Protein AF-A0A149R042-F1 (afdb_monomer_lite)

Organism: NCBI:txid2724927

Sequence (167 aa):
MSKTQLSFFDTSALGGGSNTLFWGDLPGDRALDEAASLAKEAAAAPVVAPKIDFRLCSTRDLSQGWKARARDNLAAIRLLTELETDGRNATPSEQALLAKFTGFGAGELANSLFPRPGEAFRQGWEEIGVQLETLTSQQERAGLARATQYAHYTPELIVHALWDLVA

Foldseek 3Di:
DDDPDDDPPPPPDDDDDDPQPPPHDDVCPCVVVVVVVVVVVVVVPQPADDDDDAACPDFLCADPDDLSLLVLQLQLLQLVVVCVVSVHDDDNVNVSSVVSNLAQLPPVSLPQQDPDVPDAGPPPCNVSNVSVPVSDDPVVVVVSNVCNVVDDDDDRVVVVVVSVVVD

Secondary structure (DSSP, 8-state):
-------TT--TTS-SS-TTTTT-S-TTTTHHHHHHHHHHHHHHS------------S---PPSSHHHHHHHHHHHHHHHHHHHHHT-PPPHHHHHHHTT---S-SHHHHHHHSPPTTPPPPTT-HHHHHHHHHHS-HHHHHHHHHHGGG--PPPHHHHHHHHHTT-

pLDDT: mean 83.0, std 16.41, range [38.72, 98.44]

Radius of gyration: 29.03 Å; chains: 1; bounding box: 67×46×81 Å

Structure (mmCIF, N/CA/C/O backbone):
data_AF-A0A149R042-F1
#
_entry.id   AF-A0A149R042-F1
#
loop_
_atom_site.group_PDB
_atom_site.id
_atom_site.type_symbol
_atom_site.label_atom_id
_atom_site.label_alt_id
_atom_site.label_comp_id
_atom_site.label_asym_id
_atom_site.label_entity_id
_atom_site.label_seq_id
_atom_site.pdbx_PDB_ins_code
_atom_site.Cartn_x
_atom_site.Cartn_y
_atom_site.Cartn_z
_atom_site.occupancy
_atom_site.B_iso_or_equiv
_atom_site.auth_seq_id
_atom_site.auth_comp_id
_atom_site.auth_asym_id
_atom_site.auth_atom_id
_atom_site.pdbx_PDB_model_num
ATOM 1 N N . MET A 1 1 ? -42.465 -27.366 -50.076 1.00 38.72 1 MET A N 1
ATOM 2 C CA . MET A 1 1 ? -41.591 -27.745 -51.208 1.00 38.72 1 MET A CA 1
ATOM 3 C C . MET A 1 1 ? -40.876 -26.485 -51.672 1.00 38.72 1 MET A C 1
ATOM 5 O O . MET A 1 1 ? -41.491 -25.666 -52.342 1.00 38.72 1 MET A O 1
ATOM 9 N N . SER A 1 2 ? -39.649 -26.261 -51.196 1.00 40.22 2 SER A N 1
ATOM 10 C CA . SER A 1 2 ? -38.862 -25.071 -51.544 1.00 40.22 2 SER A CA 1
ATOM 11 C C . SER A 1 2 ? -38.313 -25.228 -52.962 1.00 40.22 2 SER A C 1
ATOM 13 O O . SER A 1 2 ? -37.670 -26.234 -53.255 1.00 40.22 2 SER A O 1
ATOM 15 N N . LYS A 1 3 ? -38.606 -24.275 -53.850 1.00 45.69 3 LYS A N 1
ATOM 16 C CA . LYS A 1 3 ? -37.997 -24.200 -55.181 1.00 45.69 3 LYS A CA 1
ATOM 17 C C . LYS A 1 3 ? -36.703 -23.400 -55.059 1.00 45.69 3 LYS A C 1
ATOM 19 O O . LYS A 1 3 ? -36.736 -22.176 -55.113 1.00 45.69 3 LYS A O 1
ATOM 24 N N . THR A 1 4 ? -35.576 -24.084 -54.905 1.00 54.16 4 THR A N 1
ATOM 25 C CA . THR A 1 4 ? -34.258 -23.472 -55.096 1.00 54.16 4 THR A CA 1
ATOM 26 C C . THR A 1 4 ? -34.021 -23.375 -56.601 1.00 54.16 4 THR A C 1
ATOM 28 O O . THR A 1 4 ? -33.650 -24.352 -57.245 1.00 54.16 4 THR A O 1
ATOM 31 N N . GLN A 1 5 ? -34.346 -22.229 -57.195 1.00 48.88 5 GLN A N 1
ATOM 32 C CA . GLN A 1 5 ? -34.070 -21.966 -58.603 1.00 48.88 5 GLN A CA 1
ATOM 33 C C . GLN A 1 5 ? -32.662 -21.364 -58.693 1.00 48.88 5 GLN A C 1
ATOM 35 O O . GLN A 1 5 ? -32.444 -20.245 -58.241 1.00 48.88 5 GLN A O 1
ATOM 40 N N . LEU A 1 6 ? -31.706 -22.141 -59.209 1.00 56.81 6 LEU A N 1
ATOM 41 C CA . LEU A 1 6 ? -30.328 -21.697 -59.443 1.00 56.81 6 LEU A CA 1
ATOM 42 C C . LEU A 1 6 ? -30.296 -20.689 -60.600 1.00 56.81 6 LEU A C 1
ATOM 44 O O . LEU A 1 6 ? -30.940 -20.900 -61.632 1.00 56.81 6 LEU A O 1
ATOM 48 N N . SER A 1 7 ? -29.565 -19.590 -60.415 1.00 53.94 7 SER A N 1
ATOM 49 C CA . SER A 1 7 ? -29.367 -18.568 -61.441 1.00 53.94 7 SER A CA 1
ATOM 50 C C . SER A 1 7 ? -28.492 -19.110 -62.573 1.00 53.94 7 SER A C 1
ATOM 52 O O . SER A 1 7 ? -27.469 -19.742 -62.336 1.00 53.94 7 SER A O 1
ATOM 54 N N . PHE A 1 8 ? -28.857 -18.811 -63.821 1.00 47.34 8 PHE A N 1
ATOM 55 C CA . PHE A 1 8 ? -28.073 -19.164 -65.015 1.00 47.34 8 PHE A CA 1
ATOM 56 C C . PHE A 1 8 ? -26.713 -18.435 -65.082 1.00 47.34 8 PHE A C 1
ATOM 58 O O . PHE A 1 8 ? -25.826 -18.847 -65.822 1.00 47.34 8 PHE A O 1
ATOM 65 N N . PHE A 1 9 ? -26.545 -17.365 -64.297 1.00 46.75 9 PHE A N 1
ATOM 66 C CA . PHE A 1 9 ? -25.309 -16.583 -64.192 1.00 46.75 9 PHE A CA 1
ATOM 67 C C . PHE A 1 9 ? -24.588 -16.760 -62.847 1.00 46.75 9 PHE A C 1
ATOM 69 O O . PHE A 1 9 ? -23.659 -16.004 -62.567 1.00 46.75 9 PHE A O 1
ATOM 76 N N . ASP A 1 10 ? -24.972 -17.748 -62.026 1.00 44.75 10 ASP A N 1
ATOM 77 C CA . ASP A 1 10 ? -24.151 -18.170 -60.885 1.00 44.75 10 ASP A CA 1
ATOM 78 C C . ASP A 1 10 ? -22.911 -18.895 -61.416 1.00 44.75 10 ASP A C 1
ATOM 80 O O . ASP A 1 10 ? -22.837 -20.119 -61.519 1.00 44.75 10 ASP A O 1
ATOM 84 N N . THR A 1 11 ? -21.921 -18.106 -61.820 1.00 45.75 11 THR A N 1
ATOM 85 C CA . THR A 1 11 ? -20.562 -18.585 -62.038 1.00 45.75 11 THR A CA 1
ATOM 86 C C . THR A 1 11 ? -20.013 -18.927 -60.655 1.00 45.75 11 THR A C 1
ATOM 88 O O . THR A 1 11 ? -19.616 -18.074 -59.856 1.00 45.75 11 THR A O 1
ATOM 91 N N . SER A 1 12 ? -20.093 -20.214 -60.326 1.00 49.06 12 SER A N 1
ATOM 92 C CA . SER A 1 12 ? -19.437 -20.807 -59.170 1.00 49.06 12 SER A CA 1
ATOM 93 C C . SER A 1 12 ? -17.930 -20.731 -59.386 1.00 49.06 12 SER A C 1
ATOM 95 O O . SER A 1 12 ? -17.299 -21.678 -59.844 1.00 49.06 12 SER A O 1
ATOM 97 N N . ALA A 1 13 ? -17.356 -19.571 -59.105 1.00 50.31 13 ALA A N 1
ATOM 98 C CA . ALA A 1 13 ? -15.921 -19.451 -58.925 1.00 50.31 13 ALA A CA 1
ATOM 99 C C . ALA A 1 13 ? -15.577 -18.779 -57.599 1.00 50.31 13 ALA A C 1
ATOM 101 O O . ALA A 1 13 ? -14.604 -19.190 -56.981 1.00 50.31 13 ALA A O 1
ATOM 102 N N . LEU A 1 14 ? -16.340 -17.785 -57.121 1.00 49.56 14 LEU A N 1
ATOM 103 C CA . LEU A 1 14 ? -15.886 -16.993 -55.964 1.00 49.56 14 LEU A CA 1
ATOM 104 C C . LEU A 1 14 ? -16.983 -16.463 -55.023 1.00 49.56 14 LEU A C 1
ATOM 106 O O . LEU A 1 14 ? -16.697 -15.607 -54.191 1.00 49.56 14 LEU A O 1
ATOM 110 N N . GLY A 1 15 ? -18.223 -16.951 -55.094 1.00 50.41 15 GLY A N 1
ATOM 111 C CA . GLY A 1 15 ? -19.307 -16.401 -54.273 1.00 50.41 15 GLY A CA 1
ATOM 112 C C . GLY A 1 15 ? -20.211 -17.453 -53.649 1.00 50.41 15 GLY A C 1
ATOM 113 O O . GLY A 1 15 ? -21.207 -17.820 -54.254 1.00 50.41 15 GLY A O 1
ATOM 114 N N . GLY A 1 16 ? -19.912 -17.870 -52.416 1.00 45.59 16 GLY A N 1
ATOM 115 C CA . GLY A 1 16 ? -20.923 -18.438 -51.517 1.00 45.59 16 GLY A CA 1
ATOM 116 C C . GLY A 1 16 ? -20.653 -19.842 -50.971 1.00 45.59 16 GLY A C 1
ATOM 117 O O . GLY A 1 16 ? -21.016 -20.847 -51.568 1.00 45.59 16 GLY A O 1
ATOM 118 N N . GLY A 1 17 ? -20.143 -19.889 -49.739 1.00 54.50 17 GLY A N 1
ATOM 119 C CA . GLY A 1 17 ? -20.672 -20.751 -48.674 1.00 54.50 17 GLY A CA 1
ATOM 120 C C . GLY A 1 17 ? -20.341 -22.246 -48.644 1.00 54.50 17 GLY A C 1
ATOM 121 O O . GLY A 1 17 ? -20.478 -22.832 -47.575 1.00 54.50 17 GLY A O 1
ATOM 122 N N . SER A 1 18 ? -19.897 -22.890 -49.725 1.00 58.22 18 SER A N 1
ATOM 123 C CA . SER A 1 18 ? -19.422 -24.282 -49.647 1.00 58.22 18 SER A CA 1
ATOM 124 C C . SER A 1 18 ? -18.567 -24.656 -50.859 1.00 58.22 18 SER A C 1
ATOM 126 O O . SER A 1 18 ? -19.071 -25.108 -51.884 1.00 58.22 18 SER A O 1
ATOM 128 N N . ASN A 1 19 ? -17.250 -24.484 -50.730 1.00 56.25 19 ASN A N 1
ATOM 129 C CA . ASN A 1 19 ? -16.274 -24.873 -51.756 1.00 56.25 19 ASN A CA 1
ATOM 130 C C . ASN A 1 19 ? -16.018 -26.396 -51.818 1.00 56.25 19 ASN A C 1
ATOM 132 O O . ASN A 1 19 ? -15.253 -26.851 -52.661 1.00 56.25 19 ASN A O 1
ATOM 136 N N . THR A 1 20 ? -16.672 -27.201 -50.975 1.00 59.09 20 THR A N 1
ATOM 137 C CA . THR A 1 20 ? -16.373 -28.635 -50.801 1.00 59.09 20 THR A CA 1
ATOM 138 C C . THR A 1 20 ? -17.260 -29.572 -51.630 1.00 59.09 20 THR A C 1
ATOM 140 O O . THR A 1 20 ? -17.066 -30.786 -51.617 1.00 59.09 20 THR A O 1
ATOM 143 N N . LEU A 1 21 ? -18.232 -29.035 -52.381 1.00 59.62 21 LEU A N 1
ATOM 144 C CA . LEU A 1 21 ? -19.289 -29.813 -53.047 1.00 59.62 21 LEU A CA 1
ATOM 145 C C . LEU A 1 21 ? -18.815 -30.743 -54.178 1.00 59.62 21 LEU A C 1
ATOM 147 O O . LEU A 1 21 ? -19.508 -31.716 -54.468 1.00 59.62 21 LEU A O 1
ATOM 151 N N . PHE A 1 22 ? -17.681 -30.460 -54.829 1.00 54.66 22 PHE A N 1
ATOM 152 C CA . PHE A 1 22 ? -17.241 -31.219 -56.012 1.00 54.66 22 PHE A CA 1
ATOM 153 C C . PHE A 1 22 ? -15.901 -31.954 -55.838 1.00 54.66 22 PHE A C 1
ATOM 155 O O . PHE A 1 22 ? -15.751 -33.053 -56.365 1.00 54.66 22 PHE A O 1
ATOM 162 N N . TRP A 1 23 ? -14.949 -31.407 -55.074 1.00 61.00 23 TRP A N 1
ATOM 163 C CA . TRP A 1 23 ? -13.607 -31.991 -54.908 1.00 61.00 23 TRP A CA 1
ATOM 164 C C . TRP A 1 23 ? -13.308 -32.528 -53.494 1.00 61.00 23 TRP A C 1
ATOM 166 O O . TRP A 1 23 ? -12.231 -33.078 -53.276 1.00 61.00 23 TRP A O 1
ATOM 176 N N . GLY A 1 24 ? -14.257 -32.433 -52.552 1.00 66.31 24 GLY A N 1
ATOM 177 C CA . GLY A 1 24 ? -14.005 -32.707 -51.131 1.00 66.31 24 GLY A CA 1
ATOM 178 C C . GLY A 1 24 ? -13.156 -31.613 -50.470 1.00 66.31 24 GLY A C 1
ATOM 179 O O . GLY A 1 24 ? -12.956 -30.558 -51.062 1.00 66.31 24 GLY A O 1
ATOM 180 N N . ASP A 1 25 ? -12.680 -31.855 -49.243 1.00 65.19 25 ASP A N 1
ATOM 181 C CA . ASP A 1 25 ? -11.724 -30.959 -48.573 1.00 65.19 25 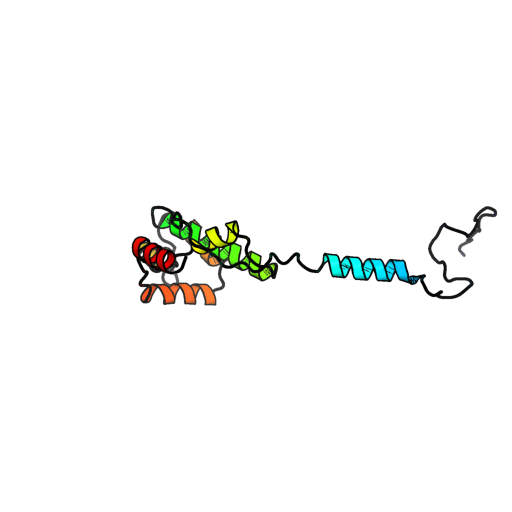ASP A CA 1
ATOM 182 C C . ASP A 1 25 ? -10.364 -31.042 -49.279 1.00 65.19 25 ASP A C 1
ATOM 184 O O . ASP A 1 25 ? -9.699 -32.086 -49.245 1.00 65.19 25 ASP A O 1
ATOM 188 N N . LEU A 1 26 ? -9.936 -29.948 -49.907 1.00 67.94 26 LEU A N 1
ATOM 189 C CA . LEU A 1 26 ? -8.620 -29.852 -50.524 1.00 67.94 26 LEU A CA 1
ATOM 190 C C . LEU A 1 26 ? -7.569 -29.369 -49.508 1.00 67.94 26 LEU A C 1
ATOM 192 O O . LEU A 1 26 ? -7.881 -28.616 -48.577 1.00 67.94 26 LEU A O 1
ATOM 196 N N . PRO A 1 27 ? -6.288 -29.754 -49.678 1.00 62.38 27 PRO A N 1
ATOM 197 C CA . PRO A 1 27 ? -5.196 -29.209 -48.879 1.00 62.38 27 PRO A CA 1
ATOM 198 C C . PRO A 1 27 ? -5.139 -27.683 -49.036 1.00 62.38 27 PRO A C 1
ATOM 200 O O . PRO A 1 27 ? -4.830 -27.179 -50.113 1.00 62.38 27 PRO A O 1
ATOM 203 N N . GLY A 1 28 ? -5.443 -26.954 -47.962 1.00 64.25 28 GLY A N 1
ATOM 204 C CA . GLY A 1 28 ? -5.460 -25.489 -47.949 1.00 64.25 28 GLY A CA 1
ATOM 205 C C . GLY A 1 28 ? -6.846 -24.851 -47.817 1.00 64.25 28 GLY A C 1
ATOM 206 O O . GLY A 1 28 ? -6.909 -23.674 -47.474 1.00 64.25 28 GLY A O 1
ATOM 207 N N . AS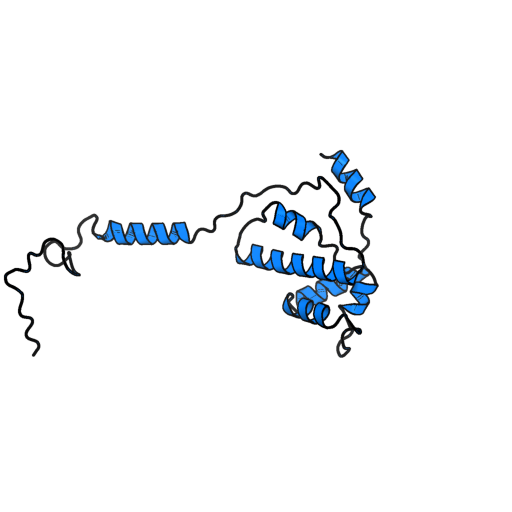P A 1 29 ? -7.945 -25.597 -47.971 1.00 70.06 29 ASP A N 1
ATOM 208 C CA . ASP A 1 29 ? -9.302 -25.048 -47.776 1.00 70.06 29 ASP A CA 1
ATOM 209 C C . ASP A 1 29 ? -9.535 -24.587 -46.331 1.00 70.06 29 ASP A C 1
ATOM 211 O O . ASP A 1 29 ? -10.237 -23.610 -46.080 1.00 70.06 29 ASP A O 1
ATOM 215 N N . ARG A 1 30 ? -8.866 -25.247 -45.380 1.00 71.88 30 ARG A N 1
ATOM 216 C CA . ARG A 1 30 ? -8.846 -24.873 -43.961 1.00 71.88 30 ARG A CA 1
ATOM 217 C C . ARG A 1 30 ? -7.727 -23.906 -43.602 1.00 71.88 30 ARG A C 1
ATOM 219 O O . ARG A 1 30 ? -7.676 -23.471 -42.463 1.00 71.88 30 ARG A O 1
ATOM 226 N N . ALA A 1 31 ? -6.855 -23.522 -44.537 1.00 74.00 31 ALA A N 1
ATOM 227 C CA . ALA A 1 31 ? -5.705 -22.674 -44.220 1.00 74.00 31 ALA A CA 1
ATOM 228 C C . ALA A 1 31 ? -6.126 -21.301 -43.686 1.00 74.00 31 ALA A C 1
ATOM 230 O O . ALA A 1 31 ? -5.422 -20.729 -42.862 1.00 74.00 31 ALA A O 1
ATOM 231 N N . LEU A 1 32 ? -7.273 -20.774 -44.126 1.00 68.38 32 LEU A N 1
ATOM 232 C CA . LEU A 1 32 ? -7.814 -19.519 -43.603 1.00 68.38 32 LEU A CA 1
ATOM 233 C C . LEU A 1 32 ? -8.381 -19.687 -42.189 1.00 68.38 32 LEU A C 1
ATOM 235 O O . LEU A 1 32 ? -8.133 -18.831 -41.345 1.00 68.38 32 LEU A O 1
ATOM 239 N N . ASP A 1 33 ? -9.080 -20.790 -41.916 1.00 76.31 33 ASP A N 1
ATOM 240 C CA . ASP A 1 33 ? -9.618 -21.097 -40.585 1.00 76.31 33 ASP A CA 1
ATOM 241 C C . ASP A 1 33 ? -8.499 -21.437 -39.586 1.00 76.31 33 ASP A C 1
ATOM 243 O O . ASP A 1 33 ? -8.530 -20.989 -38.442 1.00 76.31 33 ASP A O 1
ATOM 247 N N . GLU A 1 34 ? -7.470 -22.159 -40.032 1.00 79.19 34 GLU A N 1
ATOM 248 C CA . GLU A 1 34 ? -6.248 -22.471 -39.283 1.00 79.19 34 GLU A CA 1
ATOM 249 C C . GLU A 1 34 ? -5.408 -21.211 -39.044 1.00 79.19 34 GLU A C 1
ATOM 251 O O . GLU A 1 34 ? -4.956 -20.965 -37.927 1.00 79.19 34 GLU A O 1
ATOM 256 N N . ALA A 1 35 ? -5.237 -20.349 -40.051 1.00 72.81 35 ALA A N 1
ATOM 257 C CA . ALA A 1 35 ? -4.569 -19.062 -39.870 1.00 72.81 35 ALA A 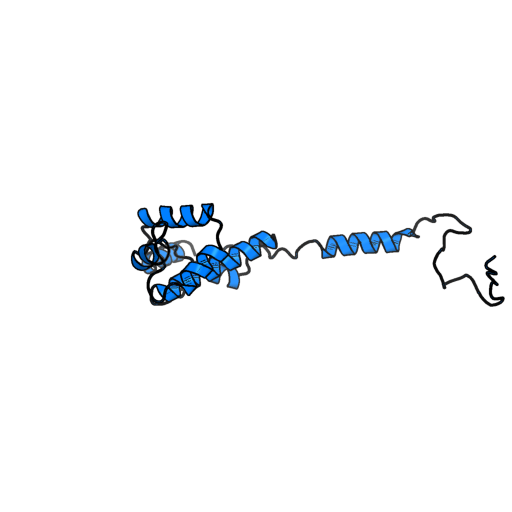CA 1
ATOM 258 C C . ALA A 1 35 ? -5.362 -18.145 -38.929 1.00 72.81 35 ALA A C 1
ATOM 260 O O . ALA A 1 35 ? -4.763 -17.450 -38.112 1.00 72.81 35 ALA A O 1
ATOM 261 N N . ALA A 1 36 ? -6.695 -18.160 -38.995 1.00 75.12 36 ALA A N 1
ATOM 262 C CA . ALA A 1 36 ? -7.552 -17.411 -38.084 1.00 75.12 36 ALA A CA 1
ATOM 263 C C . ALA A 1 36 ? -7.500 -17.970 -36.655 1.00 75.12 36 ALA A C 1
ATOM 265 O O . ALA A 1 36 ? -7.484 -17.184 -35.705 1.00 75.12 36 ALA A O 1
ATOM 266 N N . SER A 1 37 ? -7.425 -19.294 -36.471 1.00 75.00 37 SER A N 1
ATOM 267 C CA . SER A 1 37 ? -7.259 -19.901 -35.145 1.00 75.00 37 SER A CA 1
ATOM 268 C C . SER A 1 37 ? -5.889 -19.579 -34.557 1.00 75.00 37 SER A C 1
ATOM 270 O O . SER A 1 37 ? -5.820 -19.154 -33.408 1.00 75.00 37 SER A O 1
ATOM 272 N N . LEU A 1 38 ? -4.822 -19.680 -35.356 1.00 75.25 38 LEU A N 1
ATOM 273 C CA . LEU A 1 38 ? -3.460 -19.321 -34.952 1.00 75.25 38 LEU A CA 1
ATOM 274 C C . LEU A 1 38 ? -3.328 -17.824 -34.655 1.00 75.25 38 LEU A C 1
ATOM 276 O O . LEU A 1 38 ? -2.696 -17.450 -33.674 1.00 75.25 38 LEU A O 1
ATOM 280 N N . ALA A 1 39 ? -3.949 -16.955 -35.455 1.00 69.44 39 ALA A N 1
ATOM 281 C CA . ALA A 1 39 ? -3.965 -15.516 -35.202 1.00 69.44 39 ALA A CA 1
ATOM 282 C C . ALA A 1 39 ? -4.767 -15.167 -33.942 1.00 69.44 39 ALA A C 1
ATOM 284 O O . ALA A 1 39 ? -4.367 -14.285 -33.189 1.00 69.44 39 ALA A O 1
ATOM 285 N N . LYS A 1 40 ? -5.875 -15.868 -33.678 1.00 68.00 40 LYS A N 1
ATOM 286 C CA . LYS A 1 40 ? -6.663 -15.711 -32.450 1.00 68.00 40 LYS A CA 1
ATOM 287 C C . LYS A 1 40 ? -5.900 -16.197 -31.218 1.00 68.00 40 LYS A C 1
ATOM 289 O O . LYS A 1 40 ? -5.977 -15.556 -30.178 1.00 68.00 40 LYS A O 1
ATOM 294 N N . GLU A 1 41 ? -5.151 -17.285 -31.339 1.00 65.00 41 GLU A N 1
ATOM 295 C CA . GLU A 1 41 ? -4.287 -17.817 -30.283 1.00 65.00 41 GLU A CA 1
ATOM 296 C C . GLU A 1 41 ? -3.076 -16.902 -30.029 1.00 65.00 41 GLU A C 1
ATOM 298 O O . GLU A 1 41 ? -2.769 -16.586 -28.883 1.00 65.00 41 GLU A O 1
ATOM 303 N N . ALA A 1 42 ? -2.465 -16.359 -31.086 1.00 60.81 42 ALA A N 1
ATOM 304 C CA . ALA A 1 42 ? -1.394 -15.367 -30.990 1.00 60.81 42 ALA A CA 1
ATOM 305 C C . ALA A 1 42 ? -1.878 -14.014 -30.437 1.00 60.81 42 ALA A C 1
ATOM 307 O O . ALA A 1 42 ? -1.151 -13.368 -29.691 1.00 60.81 42 ALA A O 1
ATOM 308 N N . ALA A 1 43 ? -3.104 -13.590 -30.758 1.00 60.34 43 ALA A N 1
ATOM 309 C CA . ALA A 1 43 ? -3.725 -12.394 -30.184 1.00 60.34 43 ALA A CA 1
ATOM 310 C C . ALA A 1 43 ? -4.192 -12.606 -28.732 1.00 60.34 43 ALA A C 1
ATOM 312 O O . ALA A 1 43 ? -4.339 -11.637 -27.991 1.00 60.34 43 ALA A O 1
ATOM 313 N N . ALA A 1 44 ? -4.430 -13.858 -28.330 1.00 60.19 44 ALA A N 1
ATOM 314 C CA . ALA A 1 44 ? -4.753 -14.232 -26.957 1.00 60.19 44 ALA A CA 1
ATOM 315 C C . ALA A 1 44 ? -3.508 -14.380 -26.070 1.00 60.19 44 ALA A C 1
ATOM 317 O O . ALA A 1 44 ? -3.645 -14.400 -24.848 1.00 60.19 44 ALA A O 1
ATOM 318 N N . ALA A 1 45 ? -2.307 -14.468 -26.653 1.00 58.72 45 ALA A N 1
ATOM 319 C CA . ALA A 1 45 ? -1.069 -14.414 -25.894 1.00 58.72 45 ALA A CA 1
ATOM 320 C C . ALA A 1 45 ? -0.885 -12.980 -25.361 1.00 58.72 45 ALA A C 1
ATOM 322 O O . ALA A 1 45 ? -0.693 -12.057 -26.159 1.00 58.72 45 ALA A O 1
ATOM 323 N N . PRO A 1 46 ? -0.963 -12.753 -24.035 1.00 59.12 46 PRO A N 1
ATOM 324 C CA . PRO A 1 46 ? -0.798 -11.417 -23.486 1.00 59.12 46 PRO A CA 1
ATOM 325 C C . PRO A 1 46 ? 0.581 -10.891 -23.882 1.00 59.12 46 PRO A C 1
ATOM 327 O O . PRO A 1 46 ? 1.576 -11.615 -23.828 1.00 59.12 46 PRO A O 1
ATOM 330 N N . VAL A 1 47 ? 0.654 -9.621 -24.286 1.00 61.75 47 VAL A N 1
ATOM 331 C CA . VAL A 1 47 ? 1.936 -8.932 -24.462 1.00 61.75 47 VAL A CA 1
ATOM 332 C C . VAL A 1 47 ? 2.554 -8.803 -23.072 1.00 61.75 47 VAL A C 1
ATOM 334 O O . VAL A 1 47 ? 2.292 -7.853 -22.336 1.00 61.75 47 VAL A O 1
ATOM 337 N N . VAL A 1 48 ? 3.325 -9.813 -22.673 1.00 70.25 48 VAL A N 1
ATOM 338 C CA . VAL A 1 48 ? 3.987 -9.836 -21.374 1.00 70.25 48 VAL A CA 1
ATOM 339 C C . VAL A 1 48 ? 5.082 -8.783 -21.421 1.00 70.25 48 VAL A C 1
ATOM 341 O O . VAL A 1 48 ? 6.079 -8.948 -22.126 1.00 70.25 48 VAL A O 1
ATOM 344 N N . ALA A 1 49 ? 4.896 -7.684 -20.684 1.00 75.06 49 ALA A N 1
ATOM 345 C CA . ALA A 1 49 ? 5.961 -6.711 -20.482 1.00 75.06 49 ALA A CA 1
ATOM 346 C C . ALA A 1 49 ? 7.242 -7.457 -20.058 1.00 75.06 49 ALA A C 1
ATOM 348 O O . ALA A 1 49 ? 7.154 -8.417 -19.281 1.00 75.06 49 ALA A O 1
ATOM 349 N N . PRO A 1 50 ? 8.425 -7.081 -20.571 1.00 82.88 50 PRO A N 1
ATOM 350 C CA . PRO A 1 50 ? 9.653 -7.767 -20.207 1.00 82.88 50 PRO A CA 1
ATOM 351 C C . PRO A 1 50 ? 9.851 -7.681 -18.695 1.00 82.88 50 PRO A C 1
ATOM 353 O O . PRO A 1 50 ? 9.588 -6.649 -18.075 1.00 82.88 50 PRO A O 1
ATOM 356 N N . LYS A 1 51 ? 10.319 -8.775 -18.092 1.00 88.12 51 LYS A N 1
ATOM 357 C CA . LYS A 1 51 ? 10.696 -8.765 -16.682 1.00 88.12 51 LYS A CA 1
ATOM 358 C C . LYS A 1 51 ? 11.907 -7.848 -16.519 1.00 88.12 51 LYS A C 1
ATOM 360 O O . LYS A 1 51 ? 12.979 -8.148 -17.038 1.00 88.12 51 LYS A O 1
ATOM 365 N N . ILE A 1 52 ? 11.716 -6.745 -15.808 1.00 90.25 52 ILE A N 1
ATOM 366 C CA . ILE A 1 52 ? 12.751 -5.757 -15.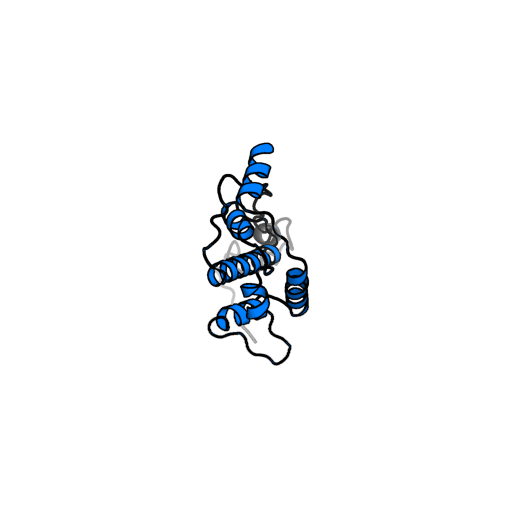503 1.00 90.25 52 ILE A CA 1
ATOM 367 C C . ILE A 1 52 ? 12.889 -5.613 -13.991 1.00 90.25 52 ILE A C 1
ATOM 369 O O . ILE A 1 52 ? 11.890 -5.635 -13.267 1.00 90.25 52 ILE A O 1
ATOM 373 N N . ASP A 1 53 ? 14.120 -5.460 -13.518 1.00 90.75 53 ASP A N 1
ATOM 374 C CA . ASP A 1 53 ? 14.379 -5.234 -12.100 1.00 90.75 53 ASP A CA 1
ATOM 375 C C . ASP A 1 53 ? 14.030 -3.792 -11.721 1.00 90.75 53 ASP A C 1
ATOM 377 O O . ASP A 1 53 ? 14.403 -2.841 -12.415 1.00 90.75 53 ASP A O 1
ATOM 381 N N . PHE A 1 54 ? 13.338 -3.628 -10.594 1.00 91.00 54 PHE A N 1
ATOM 382 C CA . PHE A 1 54 ? 13.076 -2.311 -10.028 1.00 91.00 54 PHE A CA 1
ATOM 383 C C . PHE A 1 54 ? 14.382 -1.686 -9.528 1.00 91.00 54 PHE A C 1
ATOM 385 O O . PHE A 1 54 ? 15.142 -2.325 -8.798 1.00 91.00 54 PHE A O 1
ATOM 392 N N . ARG A 1 55 ? 14.619 -0.418 -9.877 1.00 88.81 55 ARG A N 1
ATOM 393 C CA . ARG A 1 55 ? 15.719 0.383 -9.332 1.00 88.81 55 ARG A CA 1
ATOM 394 C C . ARG A 1 55 ? 15.183 1.610 -8.614 1.00 88.81 55 ARG A C 1
ATOM 396 O O . ARG A 1 55 ? 14.497 2.436 -9.212 1.00 88.81 55 ARG A O 1
ATOM 403 N N . LEU A 1 56 ? 15.542 1.746 -7.342 1.00 88.44 56 LEU A N 1
ATOM 404 C CA . LEU A 1 56 ? 15.217 2.924 -6.552 1.00 88.44 56 LEU A CA 1
ATOM 405 C C . LEU A 1 56 ? 16.217 4.054 -6.853 1.00 88.44 56 LEU A C 1
ATOM 407 O O . LEU A 1 56 ? 17.223 4.185 -6.169 1.00 88.44 56 LEU A O 1
ATOM 411 N N . CYS A 1 57 ? 15.964 4.847 -7.899 1.00 79.75 57 CYS A N 1
ATOM 412 C CA . CYS A 1 57 ? 16.862 5.940 -8.316 1.00 79.75 57 CYS A CA 1
ATOM 413 C C . CYS A 1 57 ? 16.691 7.244 -7.516 1.00 79.75 57 CYS A C 1
ATOM 415 O O . CYS A 1 57 ? 17.555 8.115 -7.562 1.00 79.75 57 CYS A O 1
ATOM 417 N N . SER A 1 58 ? 15.563 7.411 -6.830 1.00 80.56 58 SER A N 1
ATOM 418 C CA . SER A 1 58 ? 15.223 8.590 -6.029 1.00 80.56 58 SER A CA 1
ATOM 419 C C . SER A 1 58 ? 14.329 8.181 -4.864 1.00 80.56 58 SER A C 1
ATOM 421 O O . SER A 1 58 ? 13.992 7.005 -4.725 1.00 80.56 58 SER A O 1
ATOM 423 N N . THR A 1 59 ? 13.895 9.151 -4.056 1.00 83.44 59 THR A N 1
ATOM 424 C CA . THR A 1 59 ? 12.833 8.943 -3.063 1.00 83.44 59 THR A CA 1
ATOM 425 C C . THR A 1 59 ? 11.599 8.298 -3.667 1.00 83.44 59 THR A C 1
ATOM 427 O O . THR A 1 59 ? 11.223 8.601 -4.796 1.00 83.44 59 THR A O 1
ATOM 430 N N . ARG A 1 60 ? 10.931 7.427 -2.897 1.00 88.00 60 ARG A N 1
ATOM 431 C CA . ARG A 1 60 ? 9.664 6.796 -3.317 1.00 88.00 60 ARG A CA 1
ATOM 432 C C . ARG A 1 60 ? 8.482 7.767 -3.383 1.00 88.00 60 ARG A C 1
ATOM 434 O O . ARG A 1 60 ? 7.368 7.349 -3.683 1.00 88.00 60 ARG A O 1
ATOM 441 N N . ASP A 1 61 ? 8.705 9.038 -3.049 1.00 89.00 61 ASP A N 1
ATOM 442 C CA . ASP A 1 61 ? 7.693 10.093 -2.981 1.00 89.00 61 ASP A CA 1
ATOM 443 C C . ASP A 1 61 ? 6.461 9.659 -2.179 1.00 89.00 61 ASP A C 1
ATOM 445 O O . ASP A 1 61 ? 5.314 9.765 -2.623 1.00 89.00 61 ASP A O 1
ATOM 449 N N . LEU A 1 62 ? 6.722 9.114 -0.984 1.00 91.81 62 LEU A N 1
ATOM 450 C CA . LEU A 1 62 ? 5.682 8.663 -0.067 1.00 91.81 62 LEU A CA 1
ATOM 451 C C . LEU A 1 62 ? 4.815 9.845 0.361 1.00 91.81 62 LEU A C 1
ATOM 453 O O . LEU A 1 62 ? 5.319 10.853 0.873 1.00 91.81 62 LEU A O 1
ATOM 457 N N . SER A 1 63 ? 3.500 9.682 0.225 1.00 94.62 63 SER A N 1
ATOM 458 C CA . SER A 1 63 ? 2.553 10.728 0.586 1.00 94.62 63 SER A CA 1
ATOM 459 C C . SER A 1 63 ? 2.672 11.146 2.055 1.00 94.62 63 SER A C 1
ATOM 461 O O . SER A 1 63 ? 2.977 10.346 2.953 1.00 94.62 63 SER A O 1
ATOM 463 N N . GLN A 1 64 ? 2.398 12.426 2.303 1.00 93.38 64 GLN A N 1
ATOM 464 C CA . GLN A 1 64 ? 2.372 12.994 3.646 1.00 93.38 64 GLN A CA 1
ATOM 465 C C . GLN A 1 64 ? 1.039 12.684 4.334 1.00 93.38 64 GLN A C 1
ATOM 467 O O . GLN A 1 64 ? -0.035 12.868 3.764 1.00 93.38 64 GLN A O 1
ATOM 472 N N . GLY A 1 65 ? 1.116 12.230 5.585 1.00 95.06 65 GLY A N 1
ATOM 473 C CA . GLY A 1 65 ? -0.051 11.859 6.382 1.00 95.06 65 GLY A CA 1
ATOM 474 C C . GLY A 1 65 ? -0.598 10.459 6.084 1.00 95.06 65 GLY A C 1
ATOM 475 O O . GLY A 1 65 ? -0.486 9.912 4.985 1.00 95.06 65 GLY A O 1
ATOM 476 N N . TRP A 1 66 ? -1.221 9.859 7.097 1.00 95.75 66 TRP A N 1
ATOM 477 C CA . TRP A 1 66 ? -1.582 8.443 7.052 1.00 95.75 66 TRP A CA 1
ATOM 478 C C . TRP A 1 66 ? -2.741 8.130 6.109 1.00 95.75 66 TRP A C 1
ATOM 480 O O . TRP A 1 66 ? -2.692 7.115 5.427 1.00 95.75 66 TRP A O 1
ATOM 490 N N . LYS A 1 67 ? -3.738 9.011 5.966 1.00 96.69 67 LYS A N 1
ATOM 491 C CA . LYS A 1 67 ? -4.826 8.797 4.991 1.00 96.69 67 LYS A CA 1
ATOM 492 C C . LYS A 1 67 ? -4.327 8.755 3.549 1.00 96.69 67 LYS A C 1
ATOM 494 O O . LYS A 1 67 ? -4.849 7.990 2.748 1.00 96.69 67 LYS A O 1
ATOM 499 N N . ALA A 1 68 ? -3.337 9.578 3.205 1.00 97.31 68 ALA A N 1
ATOM 500 C CA . ALA A 1 68 ? -2.768 9.569 1.863 1.00 97.31 68 ALA A CA 1
ATOM 501 C C . ALA A 1 68 ? -1.959 8.284 1.624 1.00 97.31 68 ALA A C 1
ATOM 503 O O . ALA A 1 68 ? -2.189 7.603 0.632 1.00 97.31 68 ALA A O 1
ATOM 504 N N . ARG A 1 69 ? -1.141 7.861 2.598 1.00 96.25 69 ARG A N 1
ATOM 505 C CA . ARG A 1 69 ? -0.434 6.568 2.534 1.00 96.25 69 ARG A CA 1
ATOM 506 C C . ARG A 1 69 ? -1.368 5.361 2.481 1.00 96.25 69 ARG A C 1
ATOM 508 O O . ARG A 1 69 ? -1.068 4.381 1.812 1.00 96.25 69 ARG A O 1
ATOM 515 N N . ALA A 1 70 ? -2.516 5.429 3.152 1.00 97.44 70 ALA A N 1
ATOM 516 C CA . ALA A 1 70 ? -3.536 4.395 3.040 1.00 97.44 70 ALA A CA 1
ATOM 517 C C . ALA A 1 70 ? -4.049 4.278 1.600 1.00 97.44 70 ALA A C 1
ATOM 519 O O . ALA A 1 70 ? -4.168 3.170 1.089 1.00 97.44 70 ALA A O 1
ATOM 520 N N . ARG A 1 71 ? -4.297 5.409 0.927 1.00 98.12 71 ARG A N 1
ATOM 521 C CA . ARG A 1 71 ? -4.701 5.419 -0.486 1.00 98.12 71 ARG A CA 1
ATOM 522 C C . ARG A 1 71 ? -3.604 4.882 -1.403 1.00 98.12 71 ARG A C 1
ATOM 524 O O . ARG A 1 71 ? -3.928 4.098 -2.287 1.00 98.12 71 ARG A O 1
ATOM 531 N N . ASP A 1 72 ? -2.340 5.224 -1.152 1.00 97.94 72 ASP A N 1
ATOM 532 C CA . ASP A 1 72 ? -1.202 4.654 -1.889 1.00 97.94 72 ASP A CA 1
ATOM 533 C C . ASP A 1 72 ? -1.150 3.123 -1.737 1.00 97.94 72 ASP A C 1
ATOM 535 O O . ASP A 1 72 ? -1.018 2.406 -2.728 1.00 97.94 72 ASP A O 1
ATOM 539 N N . ASN A 1 73 ? -1.351 2.597 -0.521 1.00 97.56 73 ASN A N 1
ATOM 540 C CA . ASN A 1 73 ? -1.428 1.151 -0.299 1.00 97.56 73 ASN A CA 1
ATOM 54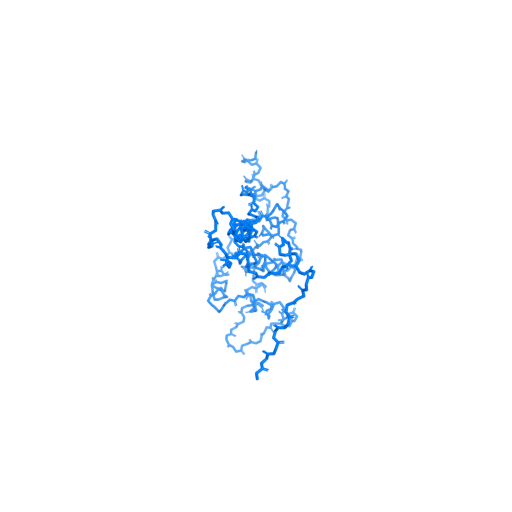1 C C . ASN A 1 73 ? -2.592 0.504 -1.068 1.00 97.56 73 ASN A C 1
ATOM 543 O O . ASN A 1 73 ? -2.411 -0.555 -1.662 1.00 97.56 73 ASN A O 1
ATOM 547 N N . LEU A 1 74 ? -3.781 1.119 -1.065 1.00 98.31 74 LEU A N 1
ATOM 548 C CA . LEU A 1 74 ? -4.940 0.604 -1.806 1.00 98.31 74 LEU A CA 1
ATOM 549 C C . LEU A 1 74 ? -4.717 0.633 -3.321 1.00 98.31 74 LEU A C 1
ATOM 551 O O . LEU A 1 74 ? -5.131 -0.292 -4.016 1.00 98.31 74 LEU A O 1
ATOM 555 N N . ALA A 1 75 ? -4.062 1.675 -3.835 1.00 98.44 75 ALA A N 1
ATOM 556 C CA . ALA A 1 75 ? -3.684 1.758 -5.241 1.00 98.44 75 ALA A CA 1
ATOM 557 C C . ALA A 1 75 ? -2.707 0.637 -5.619 1.00 98.44 75 ALA A C 1
ATOM 559 O O . ALA A 1 75 ? -2.894 -0.002 -6.651 1.00 98.44 75 ALA A O 1
ATOM 560 N N . ALA A 1 76 ? -1.721 0.353 -4.765 1.00 98.38 76 ALA A N 1
ATOM 561 C CA . ALA A 1 76 ? -0.777 -0.737 -4.984 1.00 98.38 76 ALA A CA 1
ATOM 562 C C . ALA A 1 76 ? -1.450 -2.120 -4.946 1.00 98.38 76 ALA A C 1
ATOM 564 O O . ALA A 1 76 ? -1.169 -2.940 -5.813 1.00 98.38 76 ALA A O 1
ATOM 565 N N . ILE A 1 77 ? -2.367 -2.368 -3.998 1.00 98.19 77 ILE A N 1
ATOM 566 C CA . ILE A 1 77 ? -3.134 -3.628 -3.934 1.00 98.19 77 ILE A CA 1
ATOM 567 C C . ILE A 1 77 ? -3.952 -3.818 -5.214 1.00 98.19 77 ILE A C 1
ATOM 569 O O . ILE A 1 77 ? -3.879 -4.872 -5.832 1.00 98.19 77 ILE A O 1
ATOM 573 N N . ARG A 1 78 ? -4.681 -2.781 -5.645 1.00 98.44 78 ARG A N 1
ATOM 574 C CA . ARG A 1 78 ? -5.489 -2.823 -6.872 1.00 98.44 78 ARG A CA 1
ATOM 575 C C . ARG A 1 78 ? -4.641 -3.146 -8.100 1.00 98.44 78 ARG A C 1
ATOM 577 O O . ARG A 1 78 ? -4.987 -4.047 -8.854 1.00 98.44 78 ARG A O 1
ATOM 584 N N . LEU A 1 79 ? -3.522 -2.440 -8.260 1.00 98.38 79 LEU A N 1
ATOM 585 C CA . LEU A 1 79 ? -2.603 -2.661 -9.372 1.00 98.38 79 LEU A CA 1
ATOM 586 C C . LEU A 1 79 ? -2.021 -4.078 -9.347 1.00 98.38 79 LEU A C 1
ATOM 588 O O . LEU A 1 79 ? -1.912 -4.707 -10.392 1.00 98.38 79 LEU A O 1
ATOM 592 N N . LEU A 1 80 ? -1.660 -4.597 -8.170 1.00 97.62 80 LEU A N 1
ATOM 593 C CA . LEU A 1 80 ? -1.167 -5.967 -8.050 1.00 97.62 80 LEU A CA 1
ATOM 594 C C . LEU A 1 80 ? -2.219 -6.977 -8.529 1.00 97.62 80 LEU A C 1
ATOM 596 O O . LEU A 1 80 ? -1.896 -7.840 -9.339 1.00 97.62 80 LEU A O 1
ATOM 600 N N . THR A 1 81 ? -3.476 -6.823 -8.104 1.00 96.75 81 THR A N 1
ATOM 601 C CA . THR A 1 81 ? -4.579 -7.689 -8.544 1.00 96.75 81 THR A CA 1
ATOM 602 C C . THR A 1 81 ? -4.806 -7.620 -10.058 1.00 96.75 81 THR A C 1
ATOM 604 O O . THR A 1 81 ? -5.042 -8.651 -10.688 1.00 96.75 81 THR A O 1
ATOM 607 N N . GLU A 1 82 ? -4.716 -6.431 -10.661 1.00 96.62 82 GLU A N 1
ATOM 608 C CA . GLU A 1 82 ? -4.810 -6.252 -12.118 1.00 96.62 82 GLU A CA 1
ATOM 609 C C . GLU A 1 82 ? -3.674 -6.989 -12.843 1.00 96.62 82 GLU A C 1
ATOM 611 O O . GLU A 1 82 ? -3.931 -7.769 -13.757 1.00 96.62 82 GLU A O 1
ATOM 616 N N . LEU A 1 83 ? -2.428 -6.823 -12.391 1.00 95.25 83 LEU A N 1
ATOM 617 C CA . LEU A 1 83 ? -1.259 -7.488 -12.978 1.00 95.25 83 LEU A CA 1
ATOM 618 C C . LEU A 1 83 ? -1.336 -9.017 -12.886 1.00 95.25 83 LEU A C 1
ATOM 620 O O . LEU A 1 83 ? -0.977 -9.710 -13.841 1.00 95.25 83 LEU A O 1
ATOM 624 N N . GLU A 1 84 ? -1.809 -9.541 -11.754 1.00 93.94 84 GLU A N 1
ATOM 625 C CA . GLU A 1 84 ? -2.013 -10.977 -11.547 1.00 93.94 84 GLU A CA 1
ATOM 626 C C . GLU A 1 84 ? -3.132 -11.527 -12.437 1.00 93.94 84 GLU A C 1
ATOM 628 O O . GLU A 1 84 ? -2.977 -12.600 -13.020 1.00 93.94 84 GLU A O 1
ATOM 633 N N . THR A 1 85 ? -4.227 -10.777 -12.589 1.00 93.81 85 THR A N 1
ATOM 634 C CA . THR A 1 85 ? -5.353 -11.148 -13.463 1.00 93.81 85 THR A CA 1
ATOM 635 C C . THR A 1 85 ? -4.938 -11.159 -14.934 1.00 93.81 85 THR A C 1
ATOM 637 O O . THR A 1 85 ? -5.284 -12.083 -15.668 1.00 93.81 85 THR A O 1
ATOM 640 N N . ASP A 1 86 ? -4.157 -10.163 -15.353 1.00 92.19 86 ASP A N 1
ATOM 641 C CA . ASP A 1 86 ? -3.639 -10.028 -16.717 1.00 92.19 86 ASP A CA 1
ATOM 642 C C . ASP A 1 86 ? -2.491 -11.008 -17.024 1.00 92.19 86 ASP A C 1
ATOM 644 O O . ASP A 1 86 ? -2.105 -11.172 -18.184 1.00 92.19 86 ASP A O 1
ATOM 648 N N . GLY A 1 87 ? -1.892 -11.627 -16.000 1.00 91.06 87 GLY A N 1
ATOM 649 C CA . GLY A 1 87 ? -0.746 -12.524 -16.152 1.00 91.06 87 GLY A CA 1
ATOM 650 C C . GLY A 1 87 ? 0.495 -11.842 -16.742 1.00 91.06 87 GLY A C 1
ATOM 651 O O . GLY A 1 87 ? 1.254 -12.477 -17.481 1.00 91.06 87 GLY A O 1
ATOM 652 N N . ARG A 1 88 ? 0.711 -10.550 -16.451 1.00 93.12 88 ARG A N 1
ATOM 653 C CA . ARG A 1 88 ? 1.801 -9.741 -17.032 1.00 93.12 88 ARG A CA 1
ATOM 654 C C . ARG A 1 88 ? 2.708 -9.120 -15.972 1.00 93.12 88 ARG A C 1
ATOM 656 O O . ARG A 1 88 ? 2.322 -8.912 -14.828 1.00 93.12 88 ARG A O 1
ATOM 663 N N . ASN A 1 89 ? 3.922 -8.752 -16.383 1.00 92.94 89 ASN A N 1
ATOM 664 C CA . ASN A 1 89 ? 4.838 -8.002 -15.524 1.00 92.94 89 ASN A CA 1
ATOM 665 C C . ASN A 1 89 ? 4.445 -6.515 -15.433 1.00 92.94 89 ASN A C 1
ATOM 667 O O . ASN A 1 89 ? 3.837 -5.956 -16.351 1.00 92.94 89 ASN A O 1
ATOM 671 N N . ALA A 1 90 ? 4.859 -5.871 -14.340 1.00 94.50 90 ALA A N 1
ATOM 672 C CA . ALA A 1 90 ? 4.726 -4.432 -14.142 1.00 94.50 90 ALA A CA 1
ATOM 673 C C . ALA A 1 90 ? 5.711 -3.643 -15.023 1.00 94.50 90 ALA A C 1
ATOM 675 O O . ALA A 1 90 ? 6.898 -3.965 -15.101 1.00 94.50 90 ALA A O 1
ATOM 676 N N . THR A 1 91 ? 5.228 -2.563 -15.627 1.00 93.44 91 THR A N 1
ATOM 677 C CA . THR A 1 91 ? 6.038 -1.519 -16.274 1.00 93.44 91 THR A CA 1
ATOM 678 C C . THR A 1 91 ? 6.822 -0.692 -15.239 1.00 93.44 91 THR A C 1
ATOM 680 O O . THR A 1 91 ? 6.473 -0.711 -14.057 1.00 93.44 91 THR A O 1
ATOM 683 N N . PRO A 1 92 ? 7.844 0.099 -15.630 1.00 92.19 92 PRO A N 1
ATOM 684 C CA . PRO A 1 92 ? 8.605 0.919 -14.678 1.00 92.19 92 PRO A CA 1
ATOM 685 C C . PRO A 1 92 ? 7.738 1.860 -13.823 1.00 92.19 92 PRO A C 1
ATOM 687 O O . PRO A 1 92 ? 7.966 2.008 -12.624 1.00 92.19 92 PRO A O 1
ATOM 690 N N . SER A 1 93 ? 6.711 2.474 -14.418 1.00 92.69 93 SER A N 1
ATOM 691 C CA . SER A 1 93 ? 5.774 3.351 -13.705 1.00 92.69 93 SER A CA 1
ATOM 692 C C . SER A 1 93 ? 4.886 2.587 -12.724 1.00 92.69 93 SER A C 1
ATOM 694 O O . SER A 1 93 ? 4.611 3.073 -11.629 1.00 92.69 93 SER A O 1
ATOM 696 N N . GLU A 1 94 ? 4.461 1.379 -13.093 1.00 95.62 94 GLU A N 1
ATOM 697 C CA . GLU A 1 94 ? 3.686 0.493 -12.221 1.00 95.62 94 GLU A CA 1
ATOM 698 C C . GLU A 1 94 ? 4.543 -0.013 -11.054 1.00 95.62 94 GLU A C 1
ATOM 700 O O . GLU A 1 94 ? 4.087 0.001 -9.914 1.00 95.62 94 GLU A O 1
ATOM 705 N N . GLN A 1 95 ? 5.811 -0.361 -11.295 1.00 95.44 95 GLN A N 1
ATOM 706 C CA . GLN A 1 95 ? 6.757 -0.717 -10.234 1.00 95.44 95 GLN A CA 1
ATOM 707 C C . GLN A 1 95 ? 6.969 0.437 -9.247 1.00 95.44 95 GLN A C 1
ATOM 709 O O . GLN A 1 95 ? 6.984 0.211 -8.039 1.00 95.44 95 GLN A O 1
ATOM 714 N N . ALA A 1 96 ? 7.076 1.677 -9.737 1.00 93.81 96 ALA A N 1
ATOM 715 C CA . ALA A 1 96 ? 7.174 2.854 -8.877 1.00 93.81 96 ALA A CA 1
ATOM 716 C C . ALA A 1 96 ? 5.915 3.057 -8.014 1.00 93.81 96 ALA A C 1
ATOM 718 O O . ALA A 1 96 ? 6.031 3.462 -6.858 1.00 93.81 96 ALA A O 1
ATOM 719 N N . LEU A 1 97 ? 4.722 2.746 -8.534 1.00 95.81 97 LEU A N 1
ATOM 720 C CA . LEU A 1 97 ? 3.478 2.771 -7.758 1.00 95.81 97 LEU A CA 1
ATOM 721 C C . LEU A 1 97 ? 3.468 1.660 -6.700 1.00 95.81 97 LEU A C 1
ATOM 723 O O . LEU A 1 97 ? 3.228 1.945 -5.527 1.00 95.81 97 LEU A O 1
ATOM 727 N N . LEU A 1 98 ? 3.802 0.423 -7.079 1.00 96.44 98 LEU A N 1
ATOM 728 C CA . LEU A 1 98 ? 3.908 -0.706 -6.147 1.00 96.44 98 LEU A CA 1
ATOM 729 C C . LEU A 1 98 ? 4.915 -0.424 -5.020 1.00 96.44 98 LEU A C 1
ATOM 731 O O . LEU A 1 98 ? 4.651 -0.749 -3.864 1.00 96.44 98 LEU A O 1
ATOM 735 N N . ALA A 1 99 ? 6.030 0.251 -5.321 1.00 94.06 99 ALA A N 1
ATOM 736 C CA . ALA A 1 99 ? 7.051 0.618 -4.338 1.00 94.06 99 ALA A CA 1
ATOM 737 C C . ALA A 1 99 ? 6.542 1.563 -3.230 1.00 94.06 99 ALA A C 1
ATOM 739 O O . ALA A 1 99 ? 7.159 1.635 -2.160 1.00 94.06 99 ALA A O 1
ATOM 740 N N . LYS A 1 100 ? 5.417 2.264 -3.445 1.00 94.50 100 LYS A N 1
ATOM 741 C CA . LYS A 1 100 ? 4.772 3.121 -2.432 1.00 94.50 100 LYS A CA 1
ATOM 742 C C . LYS A 1 100 ? 3.998 2.335 -1.378 1.00 94.50 100 LYS A C 1
ATOM 744 O O . LYS A 1 100 ? 3.607 2.918 -0.365 1.00 94.50 100 LYS A O 1
ATOM 749 N N . PHE A 1 101 ? 3.789 1.033 -1.575 1.00 94.88 101 PHE A N 1
ATOM 750 C CA . PHE A 1 101 ? 3.179 0.191 -0.557 1.00 94.88 101 PHE A CA 1
ATOM 751 C C . PHE A 1 101 ? 4.080 0.126 0.683 1.00 94.88 101 PHE A C 1
ATOM 753 O O . PHE A 1 101 ? 5.201 -0.380 0.650 1.00 94.88 101 PHE A O 1
ATOM 760 N N . THR A 1 102 ? 3.575 0.640 1.802 1.00 91.88 102 THR A N 1
ATOM 761 C CA . THR A 1 102 ? 4.283 0.670 3.097 1.00 91.88 102 THR A CA 1
ATOM 762 C C . THR A 1 102 ? 3.601 -0.190 4.159 1.00 91.88 102 THR A C 1
ATOM 764 O O . THR A 1 102 ? 4.040 -0.237 5.308 1.00 91.88 102 THR A O 1
ATOM 767 N N . GLY A 1 103 ? 2.523 -0.885 3.784 1.00 92.81 103 GLY A N 1
ATOM 768 C CA . GLY A 1 103 ? 1.709 -1.674 4.699 1.00 92.81 103 GLY A CA 1
ATOM 769 C C . GLY A 1 103 ? 0.948 -0.819 5.715 1.00 92.81 103 GLY A C 1
ATOM 770 O O . GLY A 1 103 ? 0.863 0.404 5.614 1.00 92.81 103 GLY A O 1
ATOM 771 N N . PHE A 1 104 ? 0.367 -1.479 6.717 1.00 94.75 104 PHE A N 1
ATOM 772 C CA . PHE A 1 104 ? -0.578 -0.856 7.655 1.00 94.75 104 PHE A CA 1
ATOM 773 C C . PHE A 1 104 ? -0.067 -0.808 9.102 1.00 94.75 104 PHE A C 1
ATOM 775 O O . PHE A 1 104 ? -0.845 -0.662 10.038 1.00 94.75 104 PHE A O 1
ATOM 782 N N . GLY A 1 105 ? 1.250 -0.930 9.292 1.00 92.12 105 GLY A N 1
ATOM 783 C CA . GLY A 1 105 ? 1.880 -1.003 10.615 1.00 92.12 105 GLY A CA 1
ATOM 784 C C . GLY A 1 105 ? 1.805 0.276 11.446 1.00 92.12 105 GLY A C 1
ATOM 785 O O . GLY A 1 105 ? 1.894 0.224 12.669 1.00 92.12 105 GLY A O 1
ATOM 786 N N . ALA A 1 106 ? 1.628 1.433 10.805 1.00 92.00 106 ALA A N 1
ATOM 787 C CA . ALA A 1 106 ? 1.461 2.686 11.527 1.00 92.00 106 ALA A CA 1
ATOM 788 C C . ALA A 1 106 ? 0.202 2.624 12.402 1.00 92.00 106 ALA A C 1
ATOM 790 O O . ALA A 1 106 ? -0.875 2.284 11.913 1.00 92.00 106 ALA A O 1
ATOM 791 N N . GLY A 1 107 ? 0.318 3.000 13.679 1.00 91.31 107 GLY A N 1
ATOM 792 C CA . GLY A 1 107 ? -0.782 2.871 14.640 1.00 91.31 107 GLY A CA 1
ATOM 793 C C . GLY A 1 107 ? -2.073 3.567 14.197 1.00 91.31 107 GLY A C 1
ATOM 794 O O . GLY A 1 107 ? -3.161 3.070 14.468 1.00 91.31 107 GLY A O 1
ATOM 795 N N . GLU A 1 108 ? -1.982 4.685 13.474 1.00 93.56 108 GLU A N 1
ATOM 796 C CA . GLU A 1 108 ? -3.167 5.356 12.930 1.00 93.56 108 GLU A CA 1
ATOM 797 C C . GLU A 1 108 ? -3.854 4.534 11.831 1.00 93.56 108 GLU A C 1
ATOM 799 O O . GLU A 1 108 ? -5.080 4.462 11.818 1.00 93.56 108 GLU A O 1
ATOM 804 N N . LEU A 1 109 ? -3.089 3.857 10.967 1.00 95.12 109 LEU A N 1
ATOM 805 C CA . LEU A 1 109 ? -3.631 2.946 9.957 1.00 95.12 109 LEU A CA 1
ATOM 806 C C . LEU A 1 109 ? -4.252 1.718 10.618 1.00 95.12 109 LEU A C 1
ATOM 808 O O . LEU A 1 109 ? -5.423 1.429 10.383 1.00 95.12 109 LEU A O 1
ATOM 812 N N . ALA A 1 110 ? -3.493 1.045 11.486 1.00 94.25 110 ALA A N 1
ATOM 813 C CA . ALA A 1 110 ? -3.925 -0.182 12.144 1.00 94.25 110 ALA A CA 1
ATOM 814 C C . ALA A 1 110 ? -5.240 0.018 12.911 1.00 94.25 110 ALA A C 1
ATOM 816 O O . ALA A 1 110 ? -6.201 -0.722 12.720 1.00 94.25 110 ALA A O 1
ATOM 817 N N . ASN A 1 111 ? -5.315 1.079 13.718 1.00 92.94 111 ASN A N 1
ATOM 818 C CA . ASN A 1 111 ? -6.480 1.349 14.557 1.00 92.94 111 ASN A CA 1
ATOM 819 C C . ASN A 1 111 ? -7.686 1.926 13.797 1.00 92.94 111 ASN A C 1
ATOM 821 O O . ASN A 1 111 ? -8.774 1.986 14.369 1.00 92.94 111 ASN A O 1
ATOM 825 N N . SER A 1 112 ? -7.501 2.417 12.567 1.00 95.81 112 SER A N 1
ATOM 826 C CA . SER A 1 112 ? -8.586 3.025 11.782 1.00 95.81 112 SER A CA 1
ATOM 827 C C . SER A 1 112 ? -9.126 2.102 10.693 1.00 95.81 112 SER A C 1
ATOM 829 O O . SER A 1 112 ? -10.284 2.256 10.319 1.00 95.81 112 SER A O 1
ATOM 831 N N . LEU A 1 113 ? -8.315 1.162 10.193 1.00 96.25 113 LEU A N 1
ATOM 832 C CA . LEU A 1 113 ? -8.653 0.281 9.067 1.00 96.25 113 LEU A CA 1
ATOM 833 C C . LEU A 1 113 ? -8.911 -1.177 9.467 1.00 96.25 113 LEU A C 1
ATOM 835 O O . LEU A 1 113 ? -9.457 -1.926 8.663 1.00 96.25 113 LEU A O 1
ATOM 839 N N . PHE A 1 114 ? -8.573 -1.576 10.697 1.00 95.19 114 PHE A N 1
ATOM 840 C CA . PHE A 1 114 ? -8.892 -2.903 11.234 1.00 95.19 114 PHE A CA 1
ATOM 841 C C . PHE A 1 114 ? -9.683 -2.789 12.548 1.00 95.19 114 PHE A C 1
ATOM 843 O O . PHE A 1 114 ? -9.155 -3.112 13.617 1.00 95.19 114 PHE A O 1
ATOM 850 N N . PRO A 1 115 ? -10.935 -2.292 12.499 1.00 92.88 115 PRO A N 1
ATOM 851 C CA . PRO A 1 115 ? -11.804 -2.246 13.672 1.00 92.88 115 PRO A CA 1
ATOM 852 C C . PRO A 1 115 ? -12.114 -3.660 14.185 1.00 92.88 115 PRO A C 1
ATOM 854 O O . PRO A 1 115 ? -11.988 -4.652 13.456 1.00 92.88 115 PRO A O 1
ATOM 857 N N . ARG A 1 116 ? -12.527 -3.776 15.452 1.00 89.81 116 ARG A N 1
ATOM 858 C CA . ARG A 1 116 ? -12.943 -5.078 15.993 1.00 89.81 116 ARG A CA 1
ATOM 859 C C . ARG A 1 116 ? -14.247 -5.532 15.322 1.00 89.81 116 ARG A C 1
ATOM 861 O O . ARG A 1 116 ? -15.017 -4.694 14.854 1.00 89.81 116 ARG A O 1
ATOM 868 N N . PRO A 1 117 ? -14.543 -6.843 15.290 1.00 87.25 117 PRO A N 1
ATOM 869 C CA . PRO A 1 117 ? -15.807 -7.329 14.744 1.00 87.25 117 PRO A CA 1
ATOM 870 C C . PRO A 1 117 ? -17.015 -6.621 15.379 1.00 87.25 117 PRO A C 1
ATOM 872 O O . PRO A 1 117 ? -17.164 -6.629 16.599 1.00 87.25 117 PRO A O 1
ATOM 875 N N . GLY A 1 118 ? -17.867 -6.017 14.546 1.00 88.12 118 GLY A N 1
ATOM 876 C CA . GLY A 1 118 ? -19.053 -5.266 14.978 1.00 88.12 118 GLY A CA 1
ATOM 877 C C . GLY A 1 118 ? -18.826 -3.772 15.239 1.00 88.12 118 GLY A C 1
ATOM 878 O O . GLY A 1 118 ? -19.796 -3.051 15.459 1.00 88.12 118 GLY A O 1
ATOM 879 N N . GLU A 1 119 ? -17.585 -3.286 15.183 1.00 93.25 119 GLU A N 1
ATOM 880 C CA . GLU A 1 119 ? -17.275 -1.856 15.249 1.00 93.25 119 GLU A CA 1
ATOM 881 C C . GLU A 1 119 ? -17.267 -1.231 13.846 1.00 93.25 119 GLU A C 1
ATOM 883 O O . GLU A 1 119 ? -16.839 -1.845 12.869 1.00 93.25 119 GLU A O 1
ATOM 888 N N . ALA A 1 120 ? -17.727 0.018 13.749 1.00 93.88 120 ALA A N 1
ATOM 889 C CA . ALA A 1 120 ? -17.626 0.801 12.523 1.00 93.88 120 ALA A CA 1
ATOM 890 C C . ALA A 1 120 ? -16.210 1.375 12.343 1.00 93.88 120 ALA A C 1
ATOM 892 O O . ALA A 1 120 ? -15.463 1.556 13.310 1.00 93.88 120 ALA A O 1
ATOM 893 N N . PHE A 1 121 ? -15.856 1.723 11.103 1.00 95.50 121 PHE A N 1
ATOM 894 C CA . PHE A 1 121 ? -14.646 2.496 10.832 1.00 95.50 121 PHE A CA 1
ATOM 895 C C . PHE A 1 121 ? -14.679 3.846 11.559 1.00 95.50 121 PHE A C 1
ATOM 897 O O . PHE A 1 121 ? -15.737 4.436 11.788 1.00 95.50 121 PHE A O 1
ATOM 904 N N . ARG A 1 122 ? -13.495 4.351 11.918 1.00 94.62 122 ARG A N 1
ATOM 905 C CA . ARG A 1 122 ? -13.363 5.670 12.549 1.00 94.62 122 ARG A CA 1
ATOM 906 C C . ARG A 1 122 ? -13.823 6.780 11.607 1.00 94.62 122 ARG A C 1
ATOM 908 O O . ARG A 1 122 ? -13.673 6.671 10.392 1.00 94.62 122 ARG A O 1
ATOM 915 N N . GLN A 1 123 ? -14.267 7.890 12.193 1.00 95.56 123 GLN A N 1
ATOM 916 C CA . GLN A 1 123 ? -14.748 9.036 11.431 1.00 95.56 123 GLN A CA 1
ATOM 917 C C . GLN A 1 123 ? -13.717 9.540 10.406 1.00 95.56 123 GLN A C 1
ATOM 919 O O . GLN A 1 123 ? -12.563 9.845 10.732 1.00 95.56 123 GLN A O 1
ATOM 924 N N . GLY A 1 124 ? -14.144 9.650 9.152 1.00 95.94 124 GLY A N 1
ATOM 925 C CA . GLY A 1 124 ? -13.334 10.073 8.013 1.00 95.94 124 GLY A CA 1
ATOM 926 C C . GLY A 1 124 ? -12.395 8.996 7.451 1.00 95.94 124 GLY A C 1
ATOM 927 O O . GLY A 1 124 ? -11.504 9.352 6.672 1.00 95.94 124 GLY A O 1
ATOM 928 N N . TRP A 1 125 ? -12.535 7.737 7.867 1.00 97.81 125 TRP A N 1
ATOM 929 C CA . TRP A 1 125 ? -11.814 6.571 7.336 1.00 97.81 125 TRP A CA 1
ATOM 930 C C . TRP A 1 125 ? -12.733 5.556 6.654 1.00 97.81 125 TRP A C 1
ATOM 932 O O . TRP A 1 125 ? -12.235 4.612 6.048 1.00 97.81 125 TRP A O 1
ATOM 942 N N . GLU A 1 126 ? -14.045 5.759 6.717 1.00 97.50 126 GLU A N 1
ATOM 943 C CA . GLU A 1 126 ? -15.077 4.836 6.250 1.00 97.50 126 GLU A CA 1
ATOM 944 C C . GLU A 1 126 ? -14.878 4.475 4.780 1.00 97.50 126 GLU A C 1
ATOM 946 O O . GLU A 1 126 ? -14.860 3.301 4.432 1.00 97.50 126 GLU A O 1
ATOM 951 N N . GLU A 1 127 ? -14.640 5.472 3.925 1.00 97.88 127 GLU A N 1
ATOM 952 C CA . GLU A 1 127 ? -14.414 5.253 2.494 1.00 97.88 127 GLU A CA 1
ATOM 953 C C . GLU A 1 127 ? -13.175 4.380 2.235 1.00 97.88 127 GLU A C 1
ATOM 955 O O . GLU A 1 127 ? -13.225 3.434 1.453 1.00 97.88 127 GLU A O 1
ATOM 960 N N . ILE A 1 128 ? -12.066 4.667 2.922 1.00 97.88 128 ILE A N 1
ATOM 961 C CA . ILE A 1 128 ? -10.806 3.925 2.770 1.00 97.88 128 ILE A CA 1
ATOM 962 C C . ILE A 1 128 ? -10.975 2.495 3.303 1.00 97.88 128 ILE A C 1
ATOM 964 O O . ILE A 1 128 ? -10.499 1.548 2.681 1.00 97.88 128 ILE A O 1
ATOM 968 N N . GLY A 1 129 ? -11.678 2.334 4.426 1.00 97.31 129 GLY A N 1
ATOM 969 C CA . GLY A 1 129 ? -12.001 1.035 5.010 1.00 97.31 129 GLY A CA 1
ATOM 970 C C . GLY A 1 129 ? -12.842 0.173 4.071 1.00 97.31 129 GLY A C 1
ATOM 971 O O . GLY A 1 129 ? -12.459 -0.955 3.773 1.00 97.31 129 GLY A O 1
ATOM 972 N N . VAL A 1 130 ? -13.924 0.725 3.517 1.00 97.38 130 VAL A N 1
ATOM 973 C CA . VAL A 1 130 ? -14.784 0.022 2.550 1.00 97.38 130 VAL A CA 1
ATOM 974 C C . VAL A 1 130 ? -14.011 -0.357 1.285 1.00 97.38 130 VAL A C 1
ATOM 976 O O . VAL A 1 130 ? -14.157 -1.472 0.780 1.00 97.38 130 VAL A O 1
ATOM 979 N N . GLN A 1 131 ? -13.146 0.526 0.778 1.00 98.06 131 GLN A N 1
ATOM 980 C CA . GLN A 1 131 ? -12.290 0.198 -0.364 1.00 98.06 131 GLN A CA 1
ATOM 981 C C . GLN A 1 131 ? -11.315 -0.941 -0.042 1.00 98.06 131 GLN A C 1
ATOM 983 O O . GLN A 1 131 ? -11.139 -1.830 -0.872 1.00 98.06 131 GLN A O 1
ATOM 988 N N . LEU A 1 132 ? -10.716 -0.955 1.155 1.00 97.62 132 LEU A N 1
ATOM 989 C CA . LEU A 1 132 ? -9.854 -2.054 1.597 1.00 97.62 132 LEU A CA 1
ATOM 990 C C . LEU A 1 132 ? -10.615 -3.381 1.637 1.00 97.62 132 LEU A C 1
ATOM 992 O O . LEU A 1 132 ? -10.112 -4.388 1.145 1.00 97.62 132 LEU A O 1
ATOM 996 N N . GLU A 1 133 ? -11.826 -3.387 2.193 1.00 96.19 133 GLU A N 1
ATOM 997 C CA . GLU A 1 133 ? -12.670 -4.585 2.251 1.00 96.19 133 GLU A CA 1
ATOM 998 C C . GLU A 1 133 ? -13.105 -5.075 0.873 1.00 96.19 133 GLU A C 1
ATOM 1000 O O . GLU A 1 133 ? -13.244 -6.276 0.675 1.00 96.19 133 GLU A O 1
ATOM 1005 N N . THR A 1 134 ? -13.292 -4.159 -0.076 1.00 97.31 134 THR A N 1
ATOM 1006 C CA . THR A 1 134 ? -13.656 -4.493 -1.459 1.00 97.31 134 THR A CA 1
ATOM 1007 C C . THR A 1 134 ? -12.475 -5.090 -2.223 1.00 97.31 134 THR A C 1
ATOM 1009 O O . THR A 1 134 ? -12.654 -6.002 -3.023 1.00 97.31 134 THR A O 1
ATOM 1012 N N . LEU A 1 135 ? -11.266 -4.576 -1.984 1.00 97.69 135 LEU A N 1
ATOM 1013 C CA . LEU A 1 135 ? -10.047 -4.992 -2.685 1.00 97.69 135 LEU A CA 1
ATOM 1014 C C . LEU A 1 135 ? -9.406 -6.258 -2.119 1.00 97.69 135 LEU A C 1
ATOM 1016 O O . LEU A 1 135 ? -8.488 -6.787 -2.734 1.00 97.69 135 LEU A O 1
ATOM 1020 N N . THR A 1 136 ? -9.834 -6.718 -0.944 1.00 97.12 136 THR A N 1
ATOM 1021 C CA . THR A 1 136 ? -9.200 -7.847 -0.260 1.00 97.12 136 THR A CA 1
ATOM 1022 C C . THR A 1 136 ? -10.222 -8.877 0.183 1.00 97.12 136 THR A C 1
ATOM 1024 O O . THR A 1 136 ? -11.284 -8.562 0.727 1.00 97.12 136 THR A O 1
ATOM 1027 N N . SER A 1 137 ? -9.869 -10.147 0.035 1.00 96.19 137 SER A N 1
ATOM 1028 C CA . SER A 1 137 ? -10.599 -11.229 0.681 1.00 96.19 137 SER A CA 1
ATOM 1029 C C . SER A 1 137 ? -10.524 -11.102 2.207 1.00 96.19 137 SER A C 1
ATOM 1031 O O . SER A 1 137 ? -9.643 -10.458 2.786 1.00 96.19 137 SER A O 1
ATOM 1033 N N . GLN A 1 138 ? -11.439 -11.775 2.906 1.00 94.31 138 GLN A N 1
ATOM 1034 C CA . GLN A 1 138 ? -11.414 -11.821 4.369 1.00 94.31 138 GLN A CA 1
ATOM 1035 C C . GLN A 1 138 ? -10.093 -12.395 4.912 1.00 94.31 138 GLN A C 1
ATOM 1037 O O . GLN A 1 138 ? -9.593 -11.930 5.938 1.00 94.31 138 GLN A O 1
ATOM 1042 N N . GLN A 1 139 ? -9.515 -13.382 4.221 1.00 95.62 139 GLN A N 1
ATOM 1043 C CA . GLN A 1 139 ? -8.260 -14.015 4.622 1.00 95.62 139 GLN A CA 1
ATOM 1044 C C . GLN A 1 139 ? -7.068 -13.064 4.476 1.00 95.62 139 GLN A C 1
ATOM 1046 O O . GLN A 1 139 ? -6.264 -12.953 5.406 1.00 95.62 139 GLN A O 1
ATOM 1051 N N . GLU A 1 140 ? -6.970 -12.357 3.351 1.00 95.50 140 GLU A N 1
ATOM 1052 C CA . GLU A 1 140 ? -5.917 -11.364 3.110 1.00 95.50 140 GLU A CA 1
ATOM 1053 C C . GLU A 1 140 ? -6.014 -10.218 4.105 1.00 95.50 140 GLU A C 1
ATOM 1055 O O . GLU A 1 140 ? -5.021 -9.875 4.745 1.00 95.50 140 GLU A O 1
ATOM 1060 N N . ARG A 1 141 ? -7.219 -9.687 4.329 1.00 94.81 141 ARG A N 1
ATOM 1061 C CA . ARG A 1 141 ? -7.447 -8.618 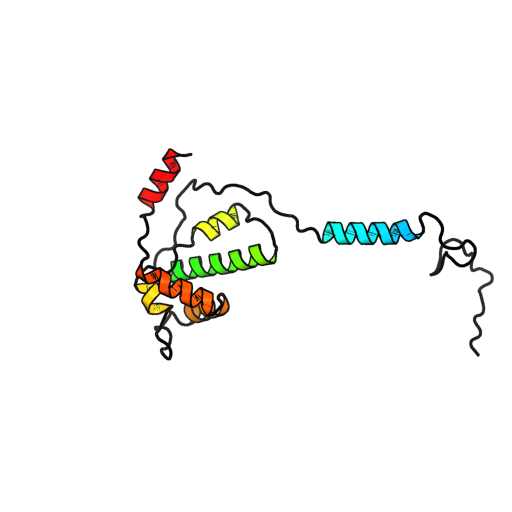5.305 1.00 94.81 141 ARG A CA 1
ATOM 1062 C C . ARG A 1 141 ? -7.062 -9.035 6.719 1.00 94.81 141 ARG A C 1
ATOM 1064 O O . ARG A 1 141 ? -6.415 -8.268 7.427 1.00 94.81 141 ARG A O 1
ATOM 1071 N N . ALA A 1 142 ? -7.394 -10.261 7.125 1.00 93.44 142 ALA A N 1
ATOM 1072 C CA . ALA A 1 142 ? -6.943 -10.806 8.403 1.00 93.44 142 ALA A CA 1
ATOM 1073 C C . ALA A 1 142 ? -5.410 -10.946 8.456 1.00 93.44 142 ALA A C 1
ATOM 1075 O O . ALA A 1 142 ? -4.808 -10.738 9.509 1.00 93.44 142 ALA A O 1
ATOM 1076 N N . GLY A 1 143 ? -4.768 -11.281 7.334 1.00 93.69 143 GLY A N 1
ATOM 1077 C CA . GLY A 1 143 ? -3.311 -11.272 7.191 1.00 93.69 143 GLY A CA 1
ATOM 1078 C C . GLY A 1 143 ? -2.709 -9.881 7.378 1.00 93.69 143 GLY A C 1
ATOM 1079 O O . GLY A 1 143 ? -1.803 -9.719 8.195 1.00 93.69 143 GLY A O 1
ATOM 1080 N N . LEU A 1 144 ? -3.258 -8.875 6.695 1.00 94.00 144 LEU A N 1
ATOM 1081 C CA . LEU A 1 144 ? -2.841 -7.477 6.816 1.00 94.00 144 LEU A CA 1
ATOM 1082 C C . LEU A 1 144 ? -3.003 -6.965 8.253 1.00 94.00 144 LEU A C 1
ATOM 1084 O O . LEU A 1 144 ? -2.080 -6.347 8.778 1.00 94.00 144 LEU A O 1
ATOM 1088 N N . ALA A 1 145 ? -4.124 -7.284 8.908 1.00 93.56 145 ALA A N 1
ATOM 1089 C CA . ALA A 1 145 ? -4.378 -6.927 10.302 1.00 93.56 145 ALA A CA 1
ATOM 1090 C C . ALA A 1 145 ? -3.356 -7.561 11.261 1.00 93.56 145 ALA A C 1
ATOM 1092 O O . ALA A 1 145 ? -2.842 -6.894 12.152 1.00 93.56 145 ALA A O 1
ATOM 1093 N N . ARG A 1 146 ? -3.004 -8.841 11.075 1.00 91.69 146 ARG A N 1
ATOM 1094 C CA . ARG A 1 146 ? -1.965 -9.494 11.895 1.00 91.69 146 ARG A CA 1
ATOM 1095 C C . ARG A 1 146 ? -0.582 -8.893 11.657 1.00 91.69 146 ARG A C 1
ATOM 1097 O O . ARG A 1 146 ? 0.192 -8.751 12.601 1.00 91.69 146 ARG A O 1
ATOM 1104 N N . ALA A 1 147 ? -0.273 -8.527 10.414 1.00 89.50 147 ALA A N 1
ATOM 1105 C CA . ALA A 1 147 ? 1.018 -7.952 10.056 1.00 89.50 147 ALA A CA 1
ATOM 1106 C C . ALA A 1 147 ? 1.287 -6.617 10.769 1.00 89.50 147 ALA A C 1
ATOM 1108 O O . ALA A 1 147 ? 2.446 -6.289 11.013 1.00 89.50 147 ALA A O 1
ATOM 1109 N N . THR A 1 148 ? 0.251 -5.864 11.166 1.00 90.69 148 THR A N 1
ATOM 1110 C CA . THR A 1 148 ? 0.448 -4.578 11.854 1.00 90.69 148 THR A CA 1
ATOM 1111 C C . THR A 1 148 ? 1.106 -4.725 13.223 1.00 90.69 148 THR A C 1
ATOM 1113 O O . THR A 1 148 ? 1.804 -3.813 13.650 1.00 90.69 148 THR A O 1
ATOM 1116 N N . GLN A 1 149 ? 0.913 -5.856 13.911 1.00 83.75 149 GLN A N 1
ATOM 1117 C CA . GLN A 1 149 ? 1.424 -6.074 15.269 1.00 83.75 149 GLN A CA 1
ATOM 1118 C C . GLN A 1 149 ? 2.960 -6.087 15.339 1.00 83.75 149 GLN A C 1
ATOM 1120 O O . GLN A 1 149 ? 3.527 -5.678 16.348 1.00 83.75 149 GLN A O 1
ATOM 1125 N N . TYR A 1 150 ? 3.623 -6.542 14.274 1.00 77.44 150 TYR A N 1
ATOM 1126 C CA . TYR A 1 150 ? 5.079 -6.733 14.223 1.00 77.44 150 TYR A CA 1
ATOM 1127 C C . TYR A 1 150 ? 5.755 -5.861 13.160 1.00 77.44 150 TYR A C 1
ATOM 1129 O O . TYR A 1 150 ? 6.900 -6.096 12.775 1.00 77.44 150 TYR A O 1
ATOM 1137 N N . ALA A 1 151 ? 5.037 -4.864 12.651 1.00 83.00 151 ALA A N 1
ATOM 1138 C CA . ALA A 1 151 ? 5.508 -4.027 11.566 1.00 83.00 151 ALA A CA 1
ATOM 1139 C C . ALA A 1 151 ? 6.493 -2.960 12.070 1.00 83.00 151 ALA A C 1
ATOM 1141 O O . ALA A 1 151 ? 6.102 -1.872 12.493 1.00 83.00 151 ALA A O 1
ATOM 1142 N N . HIS A 1 152 ? 7.785 -3.266 11.971 1.00 79.56 152 HIS A N 1
ATOM 1143 C CA . HIS A 1 152 ? 8.876 -2.318 12.178 1.00 79.56 152 HIS A CA 1
ATOM 1144 C C . HIS A 1 152 ? 9.559 -2.036 10.837 1.00 79.56 152 HIS A C 1
ATOM 1146 O O . HIS A 1 152 ? 10.212 -2.913 10.277 1.00 79.56 152 HIS A O 1
ATOM 1152 N N . TYR A 1 153 ? 9.390 -0.820 10.311 1.00 81.25 153 TYR A N 1
ATOM 1153 C CA . TYR A 1 153 ? 9.918 -0.446 8.998 1.00 81.25 153 TYR A CA 1
ATOM 1154 C C . TYR A 1 153 ? 11.165 0.429 9.097 1.00 81.25 153 TYR A C 1
ATOM 1156 O O . TYR A 1 153 ? 11.256 1.330 9.933 1.00 81.25 153 TYR A O 1
ATOM 1164 N N . THR A 1 154 ? 12.101 0.178 8.187 1.00 85.94 154 THR A N 1
ATOM 1165 C CA . THR A 1 154 ? 13.329 0.954 8.023 1.00 85.94 154 THR A CA 1
ATOM 1166 C C . THR A 1 154 ? 13.008 2.360 7.490 1.00 85.94 154 THR A C 1
ATOM 1168 O O . THR A 1 154 ? 12.261 2.474 6.515 1.00 85.94 154 THR A O 1
ATOM 1171 N N . PRO A 1 155 ? 13.553 3.440 8.090 1.00 86.88 155 PRO A N 1
ATOM 1172 C CA . PRO A 1 155 ? 13.358 4.803 7.596 1.00 86.88 155 PRO A CA 1
ATOM 1173 C C . PRO A 1 155 ? 13.826 4.984 6.147 1.00 86.88 155 PRO A C 1
ATOM 1175 O O . PRO A 1 155 ? 14.831 4.397 5.751 1.00 86.88 155 PRO A O 1
ATOM 1178 N N . GLU A 1 156 ? 13.158 5.865 5.395 1.00 86.50 156 GLU A N 1
ATOM 1179 C CA . GLU A 1 156 ? 13.442 6.130 3.971 1.00 86.50 156 GLU A CA 1
ATOM 1180 C C . GLU A 1 156 ? 14.920 6.452 3.717 1.00 86.50 156 GLU A C 1
ATOM 1182 O O . GLU A 1 156 ? 15.526 5.903 2.806 1.00 86.50 156 GLU A O 1
ATOM 1187 N N . LEU A 1 157 ? 15.533 7.252 4.597 1.00 88.56 157 LEU A N 1
ATOM 1188 C CA . LEU A 1 157 ? 16.958 7.584 4.537 1.00 88.56 157 LEU A CA 1
ATOM 1189 C C . LEU A 1 157 ? 17.856 6.337 4.515 1.00 88.56 157 LEU A C 1
ATOM 1191 O O . LEU A 1 157 ? 18.804 6.270 3.740 1.00 88.56 157 LEU A O 1
ATOM 1195 N N . ILE A 1 158 ? 17.561 5.356 5.371 1.00 90.50 158 ILE A N 1
ATOM 1196 C CA . ILE A 1 158 ? 18.350 4.126 5.462 1.00 90.50 158 ILE A CA 1
ATOM 1197 C C . ILE A 1 158 ? 18.068 3.229 4.255 1.00 90.50 158 ILE A C 1
ATOM 1199 O O . ILE A 1 158 ? 18.993 2.610 3.740 1.00 90.50 158 ILE A O 1
ATOM 1203 N N . VAL A 1 159 ? 16.823 3.190 3.765 1.00 89.94 159 VAL A N 1
ATOM 1204 C CA . VAL A 1 159 ? 16.489 2.477 2.522 1.00 89.94 159 VAL A CA 1
ATOM 1205 C C . VAL A 1 159 ? 17.308 3.035 1.356 1.00 89.94 159 VAL A C 1
ATOM 1207 O O . VAL A 1 159 ? 17.959 2.254 0.672 1.00 89.94 159 VAL A O 1
ATOM 1210 N N . HIS A 1 160 ? 17.361 4.356 1.170 1.00 88.69 160 HIS A N 1
ATOM 1211 C CA . HIS A 1 160 ? 18.170 4.961 0.104 1.00 88.69 160 HIS A CA 1
ATOM 1212 C C . HIS A 1 160 ? 19.650 4.654 0.235 1.00 88.69 160 HIS A C 1
ATOM 1214 O O . HIS A 1 160 ? 20.243 4.168 -0.720 1.00 88.69 160 HIS A O 1
ATOM 1220 N N . ALA A 1 161 ? 20.221 4.847 1.425 1.00 90.38 161 ALA A N 1
ATOM 1221 C CA . ALA A 1 161 ? 21.636 4.579 1.644 1.00 90.38 161 ALA A CA 1
ATOM 1222 C C . ALA A 1 161 ? 22.013 3.130 1.290 1.00 90.38 161 ALA A C 1
ATOM 1224 O O . ALA A 1 161 ? 23.085 2.888 0.747 1.00 90.38 161 ALA A O 1
ATOM 1225 N N . LEU A 1 162 ? 21.132 2.163 1.567 1.00 90.31 162 LEU A N 1
ATOM 1226 C CA . LEU A 1 162 ? 21.359 0.765 1.199 1.00 90.31 162 LEU A CA 1
ATOM 1227 C C . LEU A 1 162 ? 21.283 0.528 -0.314 1.00 90.31 162 LEU A C 1
ATOM 1229 O O . LEU A 1 162 ? 22.044 -0.284 -0.830 1.00 90.31 162 LEU A O 1
ATOM 1233 N N . TRP A 1 163 ? 20.384 1.215 -1.020 1.00 89.81 163 TRP A N 1
ATOM 1234 C CA . TRP A 1 163 ? 20.250 1.091 -2.473 1.00 89.81 163 TRP A CA 1
ATOM 1235 C C . TRP A 1 163 ? 21.394 1.774 -3.229 1.00 89.81 163 TRP A C 1
ATOM 1237 O O . TRP A 1 163 ? 21.887 1.205 -4.200 1.00 89.81 163 TRP A O 1
ATOM 1247 N N . ASP A 1 164 ? 21.883 2.914 -2.739 1.00 87.69 164 ASP A N 1
ATOM 1248 C CA . ASP A 1 164 ? 23.035 3.622 -3.311 1.00 87.69 164 ASP A CA 1
ATOM 1249 C C . ASP A 1 164 ? 24.331 2.792 -3.240 1.00 87.69 164 ASP A C 1
ATOM 1251 O O . ASP A 1 164 ? 25.223 2.967 -4.063 1.00 87.69 164 ASP A O 1
ATOM 1255 N N . LEU A 1 165 ? 24.445 1.866 -2.278 1.00 87.75 165 LEU A N 1
ATOM 1256 C CA . LEU A 1 165 ? 25.614 0.985 -2.139 1.00 87.75 165 LEU A CA 1
ATOM 1257 C C . LEU A 1 165 ? 25.685 -0.128 -3.195 1.00 87.75 165 LEU A C 1
ATOM 1259 O O . LEU A 1 165 ? 26.754 -0.709 -3.380 1.00 87.75 165 LEU A O 1
ATOM 1263 N N . VAL A 1 166 ? 24.560 -0.474 -3.827 1.00 82.31 166 VAL A N 1
ATOM 1264 C CA . VAL A 1 166 ? 24.450 -1.613 -4.761 1.00 82.31 166 VAL A CA 1
ATOM 1265 C C . VAL A 1 166 ? 24.176 -1.148 -6.201 1.00 82.31 166 VAL A C 1
ATOM 1267 O O . VAL A 1 166 ? 24.187 -1.967 -7.121 1.00 82.31 166 VAL A O 1
ATOM 1270 N N . ALA A 1 167 ? 23.927 0.151 -6.400 1.00 68.88 167 ALA A N 1
ATOM 1271 C CA . ALA A 1 167 ? 23.701 0.777 -7.703 1.00 68.88 167 ALA A CA 1
ATOM 1272 C C . ALA A 1 167 ? 24.993 0.917 -8.524 1.00 68.88 167 ALA A C 1
ATOM 1274 O O . ALA A 1 167 ? 24.896 0.701 -9.758 1.00 68.88 167 ALA A O 1
#